Protein AF-A0A6L5FQ54-F1 (afdb_monomer)

pLDDT: mean 92.72, std 6.1, range [57.09, 97.88]

Sequence (88 aa):
MPLPRYHTQAEAHALIAQAGGLTELVTKGLAGMLSETESPQLGDIGVIRLSANDVGAIFCDGGIAALRTEPHGTIYLKPATILKAWVV

Nearest PDB structures (foldseek):
  7v6s-assembly2_B  TM=7.383E-01  e=4.377E-02  Escherichia coli K-12
  8xup-assembly1_G  TM=5.251E-01  e=1.852E-02  Escherichia coli K-12
  8xud-assembly1_I  TM=5.494E-01  e=3.424E-02  Escherichia coli K-12
  4jxb-assembly2_B  TM=5.867E-01  e=1.745E+00  Mycobacterium tuberculosis H37Rv
  7egt-assembly2_B  TM=5.091E-01  e=7.853E-01  Thermus thermophilus

Mean predicted aligned error: 3.41 Å

Radius of gyration: 12.9 Å; Cα contacts (8 Å, |Δi|>4): 148; chains: 1; bounding box: 34×19×34 Å

Solvent-accessible surface area (backbone atoms only — not comparable to full-atom values): 5195 Å² total; per-residue (Å²): 110,83,72,90,83,68,92,47,71,68,52,46,52,50,53,24,57,74,47,74,29,61,66,46,38,50,50,57,54,39,60,92,78,48,49,78,44,96,75,77,45,68,69,14,38,32,33,29,48,56,93,94,42,79,42,68,31,36,32,36,70,93,65,27,32,38,32,79,46,86,93,77,40,75,47,77,46,69,68,89,37,78,77,47,31,31,49,116

Secondary structure (DSSP, 8-state):
-PPP--SSHHHHHHHHHHHTSHHHHHHHHHTTTSEE-SS--TT-EEEEEETTEEEEEEEEGGGEEEEEETTTEEEEE--SEEEEEEE-

Foldseek 3Di:
DAQDDDDDPVSVVVLQVVLVHDQSSVCVNCPPPWDWDPDDEQQKKFWADDPPHIFIWGAHPPQKTWGQDPPPGIDIDRGPGTPIITDD

Structure (mmCIF, N/CA/C/O backbone):
data_AF-A0A6L5FQ54-F1
#
_entry.id   AF-A0A6L5FQ54-F1
#
loop_
_atom_site.group_PDB
_atom_site.id
_atom_site.type_symbol
_atom_site.label_atom_id
_atom_site.label_alt_id
_atom_site.label_comp_id
_atom_site.label_asym_id
_atom_site.label_entity_id
_atom_site.label_seq_id
_atom_site.pdbx_PDB_ins_code
_atom_site.Cartn_x
_atom_site.Cartn_y
_atom_site.Cartn_z
_atom_site.occupancy
_atom_site.B_iso_or_equiv
_atom_site.auth_seq_id
_atom_site.auth_comp_id
_atom_site.auth_asym_id
_atom_site.auth_atom_id
_atom_site.pdbx_PDB_model_num
ATOM 1 N N . MET A 1 1 ? -12.875 -4.053 -13.041 1.00 57.09 1 MET A N 1
ATOM 2 C CA . MET A 1 1 ? -11.743 -3.935 -13.993 1.00 57.09 1 MET A CA 1
ATOM 3 C C . MET A 1 1 ? -10.822 -5.128 -13.763 1.00 57.09 1 MET A C 1
ATOM 5 O O . MET A 1 1 ? -10.684 -5.494 -12.602 1.00 57.09 1 MET A O 1
ATOM 9 N N . PRO A 1 2 ? -10.241 -5.777 -14.788 1.00 71.50 2 PRO A N 1
ATOM 10 C CA . PRO A 1 2 ? -9.228 -6.806 -14.544 1.00 71.50 2 PRO A CA 1
ATOM 11 C C . PRO A 1 2 ? -8.024 -6.201 -13.803 1.00 71.50 2 PRO A C 1
ATOM 13 O O . PRO A 1 2 ? -7.679 -5.043 -14.042 1.00 71.50 2 PRO A O 1
ATOM 16 N N . LEU A 1 3 ? -7.401 -6.968 -12.900 1.00 74.31 3 LEU A N 1
ATOM 17 C CA . LEU A 1 3 ? -6.219 -6.507 -12.166 1.00 74.31 3 LEU A CA 1
ATOM 18 C C . LEU A 1 3 ? -5.072 -6.177 -13.142 1.00 74.31 3 LEU A C 1
ATOM 20 O O . LEU A 1 3 ? -4.845 -6.947 -14.084 1.00 74.31 3 LEU A O 1
ATOM 24 N N . PRO A 1 4 ? -4.344 -5.064 -12.928 1.00 78.31 4 PRO A N 1
ATOM 25 C CA . PRO A 1 4 ? -3.204 -4.698 -13.759 1.00 78.31 4 PRO A CA 1
ATOM 26 C C . PRO A 1 4 ? -2.133 -5.794 -13.714 1.00 78.31 4 PRO A C 1
ATOM 28 O O . PRO A 1 4 ? -1.815 -6.325 -12.650 1.00 78.31 4 PRO A O 1
ATOM 31 N N . ARG A 1 5 ? -1.570 -6.131 -14.877 1.00 87.62 5 ARG A N 1
ATOM 32 C CA . ARG A 1 5 ? -0.471 -7.095 -15.012 1.00 87.62 5 ARG A CA 1
ATOM 33 C C . ARG A 1 5 ? 0.774 -6.371 -15.497 1.00 87.62 5 ARG A C 1
ATOM 35 O O . ARG A 1 5 ? 0.684 -5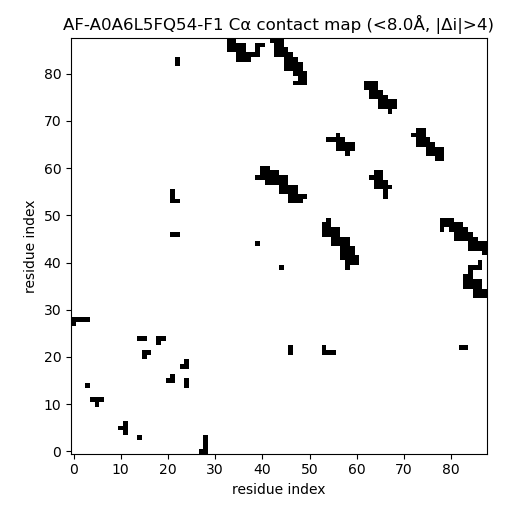.536 -16.391 1.00 87.62 5 ARG A O 1
ATOM 42 N N . TYR A 1 6 ? 1.910 -6.715 -14.913 1.00 92.69 6 TYR A N 1
ATOM 43 C CA . TYR A 1 6 ? 3.217 -6.193 -15.285 1.00 92.69 6 TYR A CA 1
ATOM 44 C C . TYR A 1 6 ? 4.273 -7.281 -15.080 1.00 92.69 6 TYR A C 1
ATOM 46 O O . TYR A 1 6 ? 4.120 -8.160 -14.231 1.00 92.69 6 TYR A O 1
ATOM 54 N N . HIS A 1 7 ? 5.343 -7.210 -15.858 1.00 92.75 7 HIS A N 1
ATOM 55 C CA . HIS A 1 7 ? 6.502 -8.097 -15.809 1.00 92.75 7 HIS A CA 1
ATOM 56 C C . HIS A 1 7 ? 7.774 -7.356 -15.398 1.00 92.75 7 HIS A C 1
ATOM 58 O O . HIS A 1 7 ? 8.728 -7.981 -14.939 1.00 92.75 7 HIS A O 1
ATOM 64 N N . THR A 1 8 ? 7.789 -6.027 -15.525 1.00 93.69 8 THR A N 1
ATOM 65 C CA . THR A 1 8 ? 8.916 -5.184 -15.116 1.00 93.69 8 THR A CA 1
ATOM 66 C C . THR A 1 8 ? 8.485 -4.078 -14.157 1.00 93.69 8 THR A C 1
ATOM 68 O O . THR A 1 8 ? 7.323 -3.668 -14.113 1.00 93.69 8 THR A O 1
ATOM 71 N N . GLN A 1 9 ? 9.444 -3.544 -13.401 1.00 90.00 9 GLN A N 1
ATOM 72 C CA . GLN A 1 9 ? 9.202 -2.390 -12.534 1.00 90.00 9 GLN A CA 1
ATOM 73 C C . GLN A 1 9 ? 8.785 -1.144 -13.333 1.00 90.00 9 GLN A C 1
ATOM 75 O O . GLN A 1 9 ? 7.924 -0.385 -12.894 1.00 90.00 9 GLN A O 1
ATOM 80 N N . ALA A 1 10 ? 9.358 -0.947 -14.524 1.00 93.88 10 ALA A N 1
ATOM 81 C CA . ALA A 1 10 ? 9.013 0.177 -15.391 1.00 93.88 10 ALA A CA 1
ATOM 82 C C . ALA A 1 10 ? 7.544 0.120 -15.843 1.00 93.88 10 ALA A C 1
ATOM 84 O O . ALA A 1 10 ? 6.851 1.136 -15.812 1.00 93.88 10 ALA A O 1
ATOM 85 N N . GLU A 1 11 ? 7.046 -1.070 -16.190 1.00 95.50 11 GLU A N 1
ATOM 86 C CA . GLU A 1 11 ? 5.629 -1.281 -16.509 1.00 95.50 11 GLU A CA 1
ATOM 87 C C . GLU A 1 11 ? 4.726 -0.994 -15.306 1.00 95.50 11 GLU A C 1
ATOM 89 O O . GLU A 1 11 ? 3.713 -0.311 -15.453 1.00 95.50 11 GLU A O 1
ATOM 94 N N . ALA A 1 12 ? 5.108 -1.444 -14.105 1.00 92.12 12 ALA A N 1
ATOM 95 C CA . ALA A 1 12 ? 4.361 -1.146 -12.883 1.00 92.12 12 ALA A CA 1
ATOM 96 C C . ALA A 1 12 ? 4.249 0.368 -12.640 1.00 92.12 12 ALA A C 1
ATOM 98 O O . ALA A 1 12 ? 3.158 0.883 -12.395 1.00 92.12 12 ALA A O 1
ATOM 99 N N . HIS A 1 13 ? 5.360 1.099 -12.762 1.00 92.75 13 HIS A N 1
ATOM 100 C CA . HIS A 1 13 ? 5.370 2.555 -12.605 1.00 92.75 13 HIS A CA 1
ATOM 101 C C . HIS A 1 13 ? 4.534 3.261 -13.680 1.00 92.75 13 HIS A C 1
ATOM 103 O O . HIS A 1 13 ? 3.830 4.223 -13.369 1.00 92.75 13 HIS A O 1
ATOM 109 N N . ALA A 1 14 ? 4.554 2.775 -14.924 1.00 94.94 14 ALA A N 1
ATOM 110 C CA . ALA A 1 14 ? 3.726 3.322 -15.995 1.00 94.94 14 ALA A CA 1
ATOM 111 C C . ALA A 1 14 ? 2.226 3.147 -15.706 1.00 94.94 14 ALA A C 1
ATOM 113 O O . ALA A 1 14 ? 1.457 4.089 -15.884 1.00 94.94 14 ALA A O 1
ATOM 114 N N . LEU A 1 15 ? 1.812 1.980 -15.202 1.00 94.56 15 LEU A N 1
ATOM 115 C CA . LEU A 1 15 ? 0.423 1.713 -14.808 1.00 94.56 15 LEU A CA 1
ATOM 116 C C . LEU A 1 15 ? -0.028 2.615 -13.653 1.00 94.56 15 LEU A C 1
ATOM 118 O O . LEU A 1 15 ? -1.133 3.156 -13.686 1.00 94.56 15 LEU A O 1
ATOM 122 N N . ILE A 1 16 ? 0.840 2.821 -12.658 1.00 94.44 16 ILE A N 1
ATOM 123 C CA . ILE A 1 16 ? 0.595 3.745 -11.543 1.00 94.44 16 ILE A CA 1
ATOM 124 C C . ILE A 1 16 ? 0.395 5.172 -12.064 1.00 94.44 16 ILE A C 1
ATOM 126 O O . ILE A 1 16 ? -0.587 5.825 -11.710 1.00 94.44 16 ILE A O 1
ATOM 130 N N . ALA A 1 17 ? 1.290 5.649 -12.932 1.00 94.56 17 ALA A N 1
ATOM 131 C CA . ALA A 1 17 ? 1.208 6.991 -13.500 1.00 94.56 17 ALA A CA 1
ATOM 132 C C . ALA A 1 17 ? -0.069 7.185 -14.336 1.00 94.56 17 ALA A C 1
ATOM 134 O O . ALA A 1 17 ? -0.775 8.175 -14.156 1.00 94.56 17 ALA A O 1
ATOM 135 N N . GLN A 1 18 ? -0.412 6.218 -15.193 1.00 94.75 18 GLN A N 1
ATOM 136 C CA . GLN A 1 18 ? -1.627 6.252 -16.018 1.00 94.75 18 GLN A CA 1
ATOM 137 C C . GLN A 1 18 ? -2.914 6.290 -15.186 1.00 94.75 18 GLN A C 1
ATOM 139 O O . GLN A 1 18 ? -3.901 6.895 -15.600 1.00 94.75 18 GLN A O 1
ATOM 144 N N . ALA A 1 19 ? -2.921 5.658 -14.011 1.00 94.25 19 ALA A N 1
ATOM 145 C CA . ALA A 1 19 ? -4.086 5.639 -13.136 1.00 94.25 19 ALA A CA 1
ATOM 146 C C . ALA A 1 19 ? -4.309 6.945 -12.358 1.00 94.25 19 ALA A C 1
ATOM 148 O O . ALA A 1 19 ? -5.409 7.118 -11.824 1.00 94.25 19 ALA A O 1
ATOM 149 N N . GLY A 1 20 ? -3.312 7.840 -12.314 1.00 94.94 20 GLY A N 1
ATOM 150 C CA . GLY A 1 20 ? -3.304 9.047 -11.481 1.00 94.94 20 GLY A CA 1
ATOM 151 C C . GLY A 1 20 ? -2.599 8.872 -10.130 1.00 94.94 20 GLY A C 1
ATOM 152 O O . GLY A 1 20 ? -2.755 9.713 -9.251 1.00 94.94 20 GLY A O 1
ATOM 153 N N . GLY A 1 21 ? -1.832 7.792 -9.951 1.00 94.88 21 GLY A N 1
ATOM 154 C CA . GLY A 1 21 ? -1.127 7.463 -8.712 1.00 94.88 21 GLY A CA 1
ATOM 155 C C . GLY A 1 21 ? -1.516 6.099 -8.141 1.00 94.88 21 GLY A C 1
ATOM 156 O O . GLY A 1 21 ? -2.450 5.440 -8.606 1.00 94.88 21 GLY A O 1
ATOM 157 N N . LEU A 1 22 ? -0.777 5.659 -7.117 1.00 95.19 22 LEU A N 1
ATOM 158 C CA . LEU A 1 22 ? -0.931 4.311 -6.563 1.00 95.19 22 LEU A CA 1
ATOM 159 C C . LEU A 1 22 ? -2.289 4.141 -5.874 1.00 95.19 22 LEU A C 1
ATOM 161 O O . LEU A 1 22 ? -2.966 3.140 -6.094 1.00 95.19 22 LEU A O 1
ATOM 165 N N . THR A 1 23 ? -2.724 5.141 -5.106 1.00 95.44 23 THR A N 1
ATOM 166 C CA . THR A 1 23 ? -4.030 5.137 -4.431 1.00 95.44 23 THR A CA 1
ATOM 167 C C . THR A 1 23 ? -5.191 4.985 -5.412 1.00 95.44 23 THR A C 1
ATOM 169 O O . THR A 1 23 ? -6.115 4.211 -5.159 1.00 95.44 23 THR A O 1
ATOM 172 N N . GLU A 1 24 ? -5.134 5.673 -6.554 1.00 95.00 24 GLU A N 1
ATOM 173 C CA . GLU A 1 24 ? -6.153 5.576 -7.604 1.00 95.00 24 GLU A CA 1
ATOM 174 C C . GLU A 1 24 ? -6.140 4.212 -8.291 1.00 95.00 24 GLU A C 1
ATOM 176 O O . GLU A 1 24 ? -7.195 3.604 -8.490 1.00 95.00 24 GLU A O 1
ATOM 181 N N . LEU A 1 25 ? -4.949 3.696 -8.614 1.00 94.19 25 LEU A N 1
ATOM 182 C CA . LEU A 1 25 ? -4.802 2.368 -9.205 1.00 94.19 25 LEU A CA 1
ATOM 183 C C . LEU A 1 25 ? -5.411 1.290 -8.300 1.00 94.19 25 LEU A C 1
ATOM 185 O O . LEU A 1 25 ? -6.193 0.461 -8.766 1.00 94.19 25 LEU A O 1
ATOM 189 N N . VAL A 1 26 ? -5.085 1.328 -7.005 1.00 92.44 26 VAL A N 1
ATOM 190 C CA . VAL A 1 26 ? -5.583 0.368 -6.014 1.00 92.44 26 VAL A CA 1
ATOM 191 C C . VAL A 1 26 ? -7.088 0.536 -5.798 1.00 92.44 26 VAL A C 1
ATOM 193 O O . VAL A 1 26 ? -7.807 -0.457 -5.847 1.00 92.44 26 VAL A O 1
ATOM 196 N N . THR A 1 27 ? -7.594 1.770 -5.671 1.00 93.12 27 THR A N 1
ATOM 197 C CA . THR A 1 27 ? -9.041 2.035 -5.533 1.00 93.12 27 THR A CA 1
ATOM 198 C C . THR A 1 27 ? -9.825 1.426 -6.696 1.00 93.12 27 THR A C 1
ATOM 200 O O . THR A 1 27 ? -10.816 0.735 -6.479 1.00 93.12 27 THR A O 1
ATOM 203 N N . LYS A 1 28 ? -9.368 1.625 -7.939 1.00 91.69 28 LYS A N 1
ATOM 204 C CA . LYS A 1 28 ? -10.020 1.069 -9.138 1.00 91.69 28 LYS A CA 1
ATOM 205 C C . LYS A 1 28 ? -9.901 -0.453 -9.214 1.00 91.69 28 LYS A C 1
ATOM 207 O O . LYS A 1 28 ? -10.822 -1.112 -9.695 1.00 91.69 28 LYS A O 1
ATOM 212 N N . GLY A 1 29 ? -8.771 -1.004 -8.770 1.00 89.44 29 GLY A N 1
ATOM 213 C CA . GLY A 1 29 ? -8.518 -2.444 -8.744 1.00 89.44 29 GLY A CA 1
ATOM 214 C C . GLY A 1 29 ? -9.347 -3.189 -7.699 1.00 89.44 29 GLY A C 1
ATOM 215 O O . GLY A 1 29 ? -9.783 -4.300 -7.976 1.00 89.44 29 GLY A O 1
ATOM 216 N N . LEU A 1 30 ? -9.591 -2.572 -6.539 1.00 87.69 30 LEU A N 1
ATOM 217 C CA . LEU A 1 30 ? -10.347 -3.139 -5.414 1.00 87.69 30 LEU A CA 1
ATOM 218 C C . LEU A 1 30 ? -11.829 -2.747 -5.397 1.00 87.69 30 LEU A C 1
ATOM 220 O O . LEU A 1 30 ? -12.580 -3.241 -4.554 1.00 87.69 30 LEU A O 1
ATOM 224 N N . ALA A 1 31 ? -12.259 -1.871 -6.307 1.00 83.31 31 ALA A N 1
ATOM 225 C CA . ALA A 1 31 ? -13.630 -1.384 -6.377 1.00 83.31 31 ALA A CA 1
ATOM 226 C C . ALA A 1 31 ? -14.643 -2.540 -6.402 1.00 83.31 31 ALA A C 1
ATOM 228 O O . ALA A 1 31 ? -14.616 -3.390 -7.294 1.00 83.31 31 ALA A O 1
ATOM 229 N N . GLY A 1 32 ? -15.549 -2.547 -5.420 1.00 83.38 32 GLY A N 1
ATOM 230 C CA . GLY A 1 32 ? -16.592 -3.564 -5.274 1.00 83.38 32 GLY A CA 1
ATOM 231 C C . GLY A 1 32 ? -16.137 -4.881 -4.636 1.00 83.38 32 GLY A C 1
ATOM 232 O O . GLY A 1 32 ? -16.969 -5.770 -4.490 1.00 83.38 32 GLY A O 1
ATOM 233 N N . MET A 1 33 ? -14.860 -5.016 -4.256 1.00 89.38 33 MET A N 1
ATOM 234 C CA . MET A 1 33 ? -14.353 -6.168 -3.497 1.00 89.38 33 MET A CA 1
ATOM 235 C C . MET A 1 33 ? -14.149 -5.832 -2.023 1.00 89.38 33 MET A C 1
ATOM 237 O O . MET A 1 33 ? -14.608 -6.585 -1.174 1.00 89.38 33 MET A O 1
ATOM 241 N N . LEU A 1 34 ? -13.488 -4.709 -1.732 1.00 92.44 34 LEU A N 1
ATOM 242 C CA . LEU A 1 34 ? -13.154 -4.292 -0.370 1.00 92.44 34 LEU A CA 1
ATOM 243 C C . LEU A 1 34 ? -13.755 -2.918 -0.049 1.00 92.44 34 LEU A C 1
ATOM 245 O O . LEU A 1 34 ? -13.927 -2.080 -0.940 1.00 92.44 34 LEU A O 1
ATOM 249 N N . SER A 1 35 ? -14.033 -2.680 1.233 1.00 94.06 35 SER A N 1
ATOM 250 C CA . SER A 1 35 ? -14.564 -1.406 1.737 1.00 94.06 35 SER A CA 1
ATOM 251 C C . SER A 1 35 ? -13.448 -0.538 2.303 1.00 94.06 35 SER A C 1
ATOM 253 O O . SER A 1 35 ? -12.559 -1.039 2.983 1.00 94.06 35 SER A O 1
ATOM 255 N N . GLU A 1 36 ? -13.496 0.765 2.040 1.00 95.31 36 GLU A N 1
ATOM 256 C CA . GLU A 1 36 ? -12.554 1.727 2.621 1.00 95.31 36 GLU A CA 1
ATOM 257 C C . GLU A 1 36 ? -12.751 1.863 4.141 1.00 95.31 36 GLU A C 1
ATOM 259 O O . GLU A 1 36 ? -13.874 1.767 4.638 1.00 95.31 36 GLU A O 1
ATOM 264 N N . THR A 1 37 ? -11.661 2.096 4.875 1.00 95.06 37 THR A N 1
ATOM 265 C CA . THR A 1 37 ? -11.673 2.333 6.324 1.00 95.06 37 THR A CA 1
ATOM 266 C C . THR A 1 37 ? -10.670 3.411 6.723 1.00 95.06 37 THR A C 1
ATOM 268 O O . THR A 1 37 ? -9.599 3.537 6.133 1.00 95.06 37 THR A O 1
ATOM 271 N N . GLU A 1 38 ? -11.000 4.162 7.772 1.00 94.25 38 GLU A N 1
ATOM 272 C CA . GLU A 1 38 ? -10.081 5.094 8.439 1.00 94.25 38 GLU A CA 1
ATOM 273 C C . GLU A 1 38 ? -9.392 4.463 9.663 1.00 94.25 38 GLU A C 1
ATOM 275 O O . GLU A 1 38 ? -8.490 5.057 10.252 1.00 94.25 38 GLU A O 1
ATOM 280 N N . SER A 1 39 ? -9.800 3.250 10.054 1.00 94.06 39 SER A N 1
ATOM 281 C CA . SER A 1 39 ? -9.283 2.533 11.224 1.00 94.06 39 SER A CA 1
ATOM 282 C C . SER A 1 39 ? -8.817 1.125 10.836 1.00 94.06 39 SER A C 1
ATOM 284 O O . SER A 1 39 ? -9.480 0.141 11.180 1.00 94.06 39 SER A O 1
ATOM 286 N N . PRO A 1 40 ? -7.707 1.015 10.081 1.00 95.50 40 PRO A N 1
ATOM 287 C CA . PRO A 1 40 ? -7.208 -0.274 9.625 1.00 95.50 40 PRO A CA 1
ATOM 288 C C . PRO A 1 40 ? -6.844 -1.195 10.793 1.00 95.50 40 PRO A C 1
ATOM 290 O O . PRO A 1 40 ? -6.243 -0.763 11.780 1.00 95.50 40 PRO A O 1
ATOM 293 N N . GLN A 1 41 ? -7.192 -2.468 10.648 1.00 95.44 41 GLN A N 1
ATOM 294 C CA . GLN A 1 41 ? -6.921 -3.551 11.587 1.00 95.44 41 GLN A CA 1
ATOM 295 C C . GLN A 1 41 ? -5.837 -4.496 11.054 1.00 95.44 41 GLN A C 1
ATOM 297 O O . GLN A 1 41 ? -5.360 -4.374 9.925 1.00 95.44 41 GLN A O 1
ATOM 302 N N . LEU A 1 42 ? -5.432 -5.461 11.882 1.00 96.50 42 LEU A N 1
ATOM 303 C CA . LEU A 1 42 ? -4.523 -6.530 11.473 1.00 96.50 42 LEU A CA 1
ATOM 304 C C . LEU A 1 42 ? -5.069 -7.263 10.235 1.00 96.50 42 LEU A C 1
ATOM 306 O O . LEU A 1 42 ? -6.131 -7.875 10.299 1.00 96.50 42 LEU A O 1
ATOM 310 N N . GLY A 1 43 ? -4.297 -7.258 9.147 1.00 95.62 43 GLY A N 1
ATOM 311 C CA . GLY A 1 43 ? -4.632 -7.930 7.888 1.00 95.62 43 GLY A CA 1
ATOM 312 C C . GLY A 1 43 ? -5.216 -7.012 6.815 1.00 95.62 43 GLY A C 1
ATOM 313 O O . GLY A 1 43 ? -5.145 -7.366 5.637 1.00 95.62 43 GLY A O 1
ATOM 314 N N . ASP A 1 44 ? -5.701 -5.826 7.189 1.00 96.81 44 ASP A N 1
ATOM 315 C CA . ASP A 1 44 ? -6.165 -4.825 6.230 1.00 96.81 44 ASP A CA 1
ATOM 316 C C . ASP A 1 44 ? -5.017 -4.371 5.328 1.00 96.81 44 ASP A C 1
ATOM 318 O O . ASP A 1 44 ? -3.837 -4.441 5.685 1.00 96.81 44 ASP A O 1
ATOM 322 N N . ILE A 1 45 ? -5.351 -3.858 4.149 1.00 96.44 45 ILE A N 1
ATOM 323 C CA . ILE A 1 45 ? -4.358 -3.369 3.189 1.00 96.44 45 ILE A CA 1
ATOM 324 C C . ILE A 1 45 ? -4.512 -1.875 2.968 1.00 96.44 45 ILE A C 1
ATOM 326 O O . ILE A 1 45 ? -5.593 -1.312 3.113 1.00 96.44 45 ILE A O 1
ATOM 330 N N . GLY A 1 46 ? -3.431 -1.205 2.593 1.00 96.62 46 GLY A N 1
ATOM 331 C CA . GLY A 1 46 ? -3.474 0.229 2.365 1.00 96.62 46 GLY A CA 1
ATOM 332 C C . GLY A 1 46 ? -2.341 0.760 1.517 1.00 96.62 46 GLY A C 1
ATOM 333 O O . GLY A 1 46 ? -1.405 0.049 1.152 1.00 96.62 46 GLY A O 1
ATOM 334 N N . VAL A 1 47 ? -2.442 2.051 1.227 1.00 97.50 47 VAL A N 1
ATOM 335 C CA . VAL A 1 47 ? -1.355 2.853 0.680 1.00 97.50 47 VAL A CA 1
ATOM 336 C C . VAL A 1 47 ? -0.893 3.819 1.764 1.00 97.50 47 VAL A C 1
ATOM 338 O O . VAL A 1 47 ? -1.692 4.563 2.338 1.00 97.50 47 VAL A O 1
ATOM 341 N N . ILE A 1 48 ? 0.407 3.819 2.036 1.00 97.12 48 ILE A N 1
ATOM 342 C CA . ILE A 1 48 ? 1.061 4.736 2.974 1.00 97.12 48 ILE A CA 1
ATOM 343 C C . ILE A 1 48 ? 2.069 5.606 2.223 1.00 97.12 48 ILE A C 1
ATOM 345 O O . ILE A 1 48 ? 2.546 5.227 1.149 1.00 97.12 48 ILE A O 1
ATOM 349 N N . ARG A 1 49 ? 2.430 6.755 2.803 1.00 95.75 49 ARG A N 1
AT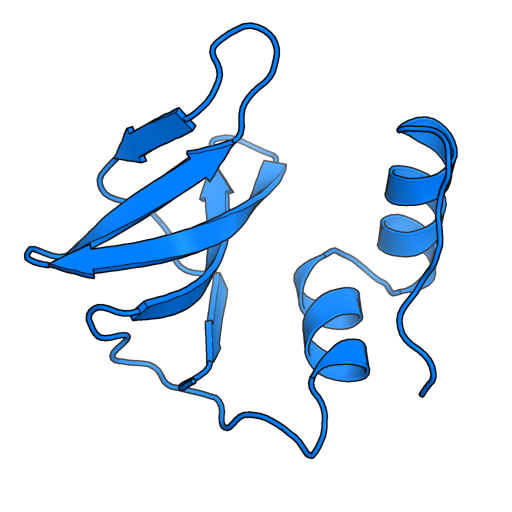OM 350 C CA . ARG A 1 49 ? 3.544 7.563 2.295 1.00 95.75 49 ARG A CA 1
ATOM 351 C C . ARG A 1 49 ? 4.828 7.242 3.045 1.00 95.75 49 ARG A C 1
ATOM 353 O O . ARG A 1 49 ? 4.896 7.401 4.264 1.00 95.75 49 ARG A O 1
ATOM 360 N N . LEU A 1 50 ? 5.856 6.849 2.298 1.00 92.06 50 LEU A N 1
ATOM 361 C CA . LEU A 1 50 ? 7.211 6.656 2.796 1.00 92.06 50 LEU A CA 1
ATOM 362 C C . LEU A 1 50 ? 8.151 7.647 2.104 1.00 92.06 50 LEU A C 1
ATOM 364 O O . LEU A 1 50 ? 8.418 7.550 0.904 1.00 92.06 50 LEU A O 1
ATOM 368 N N . SER A 1 51 ? 8.643 8.624 2.867 1.00 87.88 51 SER A N 1
ATOM 369 C CA . SER A 1 51 ? 9.386 9.772 2.334 1.00 87.88 51 SER A CA 1
ATOM 370 C C . SER A 1 51 ? 8.583 10.488 1.234 1.00 87.88 51 SER A C 1
ATOM 372 O O . SER A 1 51 ? 7.574 11.117 1.539 1.00 87.88 51 SER A O 1
ATOM 374 N N . ALA A 1 52 ? 8.999 10.386 -0.031 1.00 87.56 52 ALA A N 1
ATOM 375 C CA . ALA A 1 52 ? 8.330 11.008 -1.174 1.00 87.56 52 ALA A CA 1
ATOM 376 C C . ALA A 1 52 ? 7.541 10.011 -2.046 1.00 87.56 52 ALA A C 1
ATOM 378 O O . ALA A 1 52 ? 7.008 10.408 -3.078 1.00 87.56 52 ALA A O 1
ATOM 379 N N . ASN A 1 53 ? 7.482 8.732 -1.660 1.00 90.19 53 ASN A N 1
ATOM 380 C CA . ASN A 1 53 ? 6.885 7.675 -2.470 1.00 90.19 53 ASN A CA 1
ATOM 381 C C . ASN A 1 53 ? 5.662 7.058 -1.796 1.00 90.19 53 ASN A C 1
ATOM 383 O O . ASN A 1 53 ? 5.604 6.923 -0.571 1.00 90.19 53 ASN A O 1
ATOM 387 N N . ASP A 1 54 ? 4.726 6.622 -2.631 1.00 95.25 54 ASP A N 1
ATOM 388 C CA . ASP A 1 54 ? 3.555 5.862 -2.209 1.00 95.25 54 ASP A CA 1
ATOM 389 C C . ASP A 1 54 ? 3.849 4.385 -2.330 1.00 95.25 54 ASP A C 1
ATOM 391 O O . ASP A 1 54 ? 4.351 3.920 -3.355 1.00 95.25 54 ASP A O 1
ATOM 395 N N . VAL A 1 55 ? 3.528 3.646 -1.277 1.00 95.19 55 VAL A N 1
ATOM 396 C CA . VAL A 1 55 ? 3.806 2.217 -1.199 1.00 95.19 55 VAL A CA 1
ATOM 397 C C . VAL A 1 55 ? 2.590 1.482 -0.664 1.00 95.19 55 VAL A C 1
ATOM 399 O O . VAL A 1 55 ? 1.891 1.969 0.226 1.00 95.19 55 VAL A O 1
ATOM 402 N N . GLY A 1 56 ? 2.336 0.304 -1.230 1.00 95.62 56 GLY A N 1
ATOM 403 C CA . GLY A 1 56 ? 1.346 -0.623 -0.699 1.00 95.62 56 GLY A CA 1
ATOM 404 C C . GLY A 1 56 ? 1.869 -1.280 0.575 1.00 95.62 56 GLY A C 1
ATOM 405 O O . GLY A 1 56 ? 3.053 -1.617 0.658 1.00 95.62 56 GLY A O 1
ATOM 406 N N . ALA A 1 57 ? 0.992 -1.469 1.552 1.00 97.00 57 ALA A N 1
ATOM 407 C CA . ALA A 1 57 ? 1.322 -2.114 2.810 1.00 97.00 57 ALA A CA 1
ATOM 408 C C . ALA A 1 57 ? 0.162 -2.970 3.331 1.00 97.00 57 ALA A C 1
ATOM 410 O O . ALA A 1 57 ? -0.998 -2.741 2.986 1.00 97.00 57 ALA A O 1
ATOM 411 N N . ILE A 1 58 ? 0.502 -3.938 4.178 1.00 97.62 58 ILE A N 1
ATOM 412 C CA . ILE A 1 58 ? -0.442 -4.718 4.982 1.00 97.62 58 ILE A CA 1
ATOM 413 C C . ILE A 1 58 ? -0.354 -4.192 6.412 1.00 97.62 58 ILE A C 1
ATOM 415 O O . ILE A 1 58 ? 0.744 -4.095 6.964 1.00 97.62 58 ILE A O 1
ATOM 419 N N . PHE A 1 59 ? -1.483 -3.837 7.013 1.00 97.88 59 PHE A N 1
ATOM 420 C CA . PHE A 1 59 ? -1.538 -3.372 8.390 1.00 97.88 59 PHE A CA 1
ATOM 421 C C . PHE A 1 59 ? -1.382 -4.538 9.368 1.00 97.88 59 PHE A C 1
ATOM 423 O O . PHE A 1 59 ? -1.909 -5.638 9.192 1.00 97.88 59 PHE A O 1
ATOM 430 N N . CYS A 1 60 ? -0.602 -4.288 10.407 1.00 96.94 60 CYS A N 1
ATOM 431 C CA . CYS A 1 60 ? -0.306 -5.190 11.504 1.00 96.94 60 CYS A CA 1
ATOM 432 C C . CYS A 1 60 ? -0.791 -4.577 12.822 1.00 96.94 60 CYS A C 1
ATOM 434 O O . CYS A 1 60 ? -1.118 -3.390 12.900 1.00 96.94 60 CYS A O 1
ATOM 436 N N . ASP A 1 61 ? -0.797 -5.388 13.877 1.00 93.56 61 ASP A N 1
ATOM 437 C CA . ASP A 1 61 ? -1.167 -4.917 15.208 1.00 93.56 61 ASP A CA 1
ATOM 438 C C . ASP A 1 61 ? -0.215 -3.811 15.716 1.00 93.56 61 ASP A C 1
ATOM 440 O O . ASP A 1 61 ? 0.935 -3.688 15.281 1.00 93.56 61 ASP A O 1
ATOM 444 N N . GLY A 1 62 ? -0.708 -2.965 16.621 1.00 91.44 62 GLY A N 1
ATOM 445 C CA . GLY A 1 62 ? 0.057 -1.856 17.200 1.00 91.44 62 GLY A CA 1
ATOM 446 C C . GLY A 1 62 ? 0.294 -0.671 16.253 1.00 91.44 62 GLY A C 1
ATOM 447 O O . GLY A 1 62 ? 1.179 0.152 16.505 1.00 91.44 62 GLY A O 1
ATOM 448 N N . GLY A 1 63 ? -0.478 -0.566 15.165 1.00 91.38 63 GLY A N 1
ATOM 449 C CA . GLY A 1 63 ? -0.331 0.494 14.161 1.00 91.38 63 GLY A CA 1
ATOM 450 C C . GLY A 1 63 ? 0.917 0.331 13.292 1.00 91.38 63 GLY A C 1
ATOM 451 O O . GLY A 1 63 ? 1.458 1.317 12.793 1.00 91.38 63 GLY A O 1
ATOM 452 N N . ILE A 1 64 ? 1.406 -0.901 13.158 1.00 96.94 64 ILE A N 1
ATOM 453 C CA . ILE A 1 64 ? 2.528 -1.257 12.293 1.00 96.94 64 ILE A CA 1
ATOM 454 C C . ILE A 1 64 ? 2.009 -1.561 10.888 1.00 96.94 64 ILE A C 1
ATOM 456 O O . ILE A 1 64 ? 0.878 -1.993 10.704 1.00 96.94 64 ILE A O 1
ATOM 460 N N . ALA A 1 65 ? 2.844 -1.339 9.884 1.00 97.50 65 ALA A N 1
ATOM 461 C CA . ALA A 1 65 ? 2.600 -1.718 8.505 1.00 97.50 65 ALA A CA 1
ATOM 462 C C . ALA A 1 65 ? 3.788 -2.537 7.984 1.00 97.50 65 ALA A C 1
ATOM 464 O O . ALA A 1 65 ? 4.948 -2.185 8.224 1.00 97.50 65 ALA A O 1
ATOM 465 N N . ALA A 1 66 ? 3.492 -3.620 7.270 1.00 97.69 66 ALA A N 1
ATOM 466 C CA . ALA A 1 66 ? 4.459 -4.457 6.580 1.00 97.69 66 ALA A CA 1
ATOM 467 C C . ALA A 1 66 ? 4.470 -4.123 5.084 1.00 97.69 66 ALA A C 1
ATOM 469 O O . ALA A 1 66 ? 3.421 -4.081 4.438 1.00 97.69 66 ALA A O 1
ATOM 470 N N . LEU A 1 67 ? 5.660 -3.916 4.522 1.00 95.62 67 LEU A N 1
ATOM 471 C CA . LEU A 1 67 ? 5.848 -3.676 3.092 1.00 95.62 67 LEU A CA 1
ATOM 472 C C . LEU A 1 67 ? 7.106 -4.367 2.577 1.00 95.62 67 LEU A C 1
ATOM 474 O O . LEU A 1 67 ? 8.057 -4.607 3.323 1.00 95.62 67 LEU A O 1
ATOM 478 N N . ARG A 1 68 ? 7.127 -4.652 1.275 1.00 93.56 68 ARG A N 1
ATOM 479 C CA . ARG A 1 68 ? 8.326 -5.146 0.598 1.00 93.56 68 ARG A CA 1
ATOM 480 C C . ARG A 1 68 ? 9.142 -3.975 0.071 1.00 93.56 68 ARG A C 1
ATOM 482 O O . ARG A 1 68 ? 8.619 -3.100 -0.612 1.00 93.56 68 ARG A O 1
ATOM 489 N N . THR A 1 69 ? 10.438 -4.021 0.322 1.00 89.94 69 THR A N 1
ATOM 490 C CA . THR A 1 69 ? 11.438 -3.139 -0.274 1.00 89.94 69 THR A CA 1
ATOM 491 C C . THR A 1 69 ? 12.494 -3.974 -0.979 1.00 89.94 69 THR A C 1
ATOM 493 O O . THR A 1 69 ? 12.749 -5.120 -0.614 1.00 89.94 69 THR A O 1
ATOM 496 N N . GLU A 1 70 ? 13.115 -3.412 -2.006 1.00 85.56 70 GLU A N 1
ATOM 497 C CA . GLU A 1 70 ? 14.254 -4.035 -2.674 1.00 85.56 70 GLU A CA 1
ATOM 498 C C . GLU A 1 70 ? 15.511 -3.209 -2.373 1.00 85.56 70 GLU A C 1
ATOM 500 O O . GLU A 1 70 ? 15.434 -1.979 -2.393 1.00 85.56 70 GLU A O 1
ATOM 505 N N . PRO A 1 71 ? 16.653 -3.845 -2.046 1.00 89.75 71 PRO A N 1
ATOM 506 C CA . PRO A 1 71 ? 16.891 -5.294 -1.958 1.00 89.75 71 PRO A CA 1
ATOM 507 C C . PRO A 1 71 ? 16.533 -5.926 -0.593 1.00 89.75 71 PRO A C 1
ATOM 509 O O . PRO A 1 71 ? 16.779 -7.110 -0.386 1.00 89.75 71 PRO A O 1
ATOM 512 N N . HIS A 1 72 ? 15.994 -5.158 0.358 1.00 89.69 72 HIS A N 1
ATOM 513 C CA . HIS A 1 72 ? 15.942 -5.548 1.777 1.00 89.69 72 HIS A CA 1
ATOM 514 C C . HIS A 1 72 ? 14.812 -6.516 2.174 1.00 89.69 72 HIS A C 1
ATOM 516 O O . HIS A 1 72 ? 14.763 -6.954 3.321 1.00 89.69 72 HIS A O 1
ATOM 522 N N . GLY A 1 73 ? 13.915 -6.878 1.257 1.00 93.44 73 GLY A N 1
ATOM 523 C CA . GLY A 1 73 ? 12.788 -7.760 1.549 1.00 93.44 73 GLY A CA 1
ATOM 524 C C . GLY A 1 73 ? 11.706 -7.062 2.375 1.00 93.44 73 GLY A C 1
ATOM 525 O O . GLY A 1 73 ? 11.406 -5.886 2.159 1.00 93.44 73 GLY A O 1
ATOM 526 N N . THR A 1 74 ? 11.070 -7.797 3.286 1.00 96.00 74 THR A N 1
ATOM 527 C CA . THR A 1 74 ? 9.977 -7.270 4.115 1.00 96.00 74 THR A CA 1
ATOM 528 C C . THR A 1 74 ? 10.513 -6.410 5.252 1.00 96.00 74 THR A C 1
ATOM 530 O O . THR A 1 74 ? 11.342 -6.864 6.039 1.00 96.00 74 THR A O 1
ATOM 533 N N . ILE A 1 75 ? 9.980 -5.198 5.383 1.00 95.62 75 ILE A N 1
ATOM 534 C CA . ILE A 1 75 ? 10.224 -4.312 6.520 1.00 95.62 75 ILE A CA 1
ATOM 535 C C . ILE A 1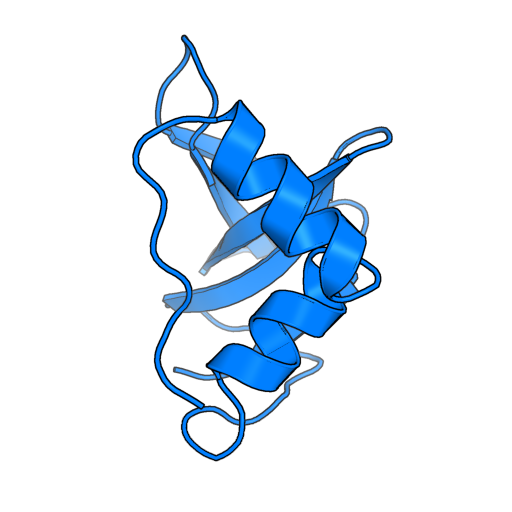 75 ? 8.917 -4.019 7.256 1.00 95.62 75 ILE A C 1
ATOM 537 O O . ILE A 1 75 ? 7.842 -4.007 6.655 1.00 95.62 75 ILE A O 1
ATOM 541 N N . TYR A 1 76 ? 9.039 -3.752 8.555 1.00 96.62 76 TYR A N 1
ATOM 542 C CA . TYR A 1 76 ? 7.943 -3.358 9.435 1.00 96.62 76 TYR A CA 1
ATOM 543 C C . TYR A 1 76 ? 8.227 -1.965 9.978 1.00 96.62 76 TYR A C 1
ATOM 545 O O . TYR A 1 76 ? 9.319 -1.705 10.485 1.00 96.62 76 TYR A O 1
ATOM 553 N N . LEU A 1 77 ? 7.256 -1.066 9.874 1.00 96.00 77 LEU A N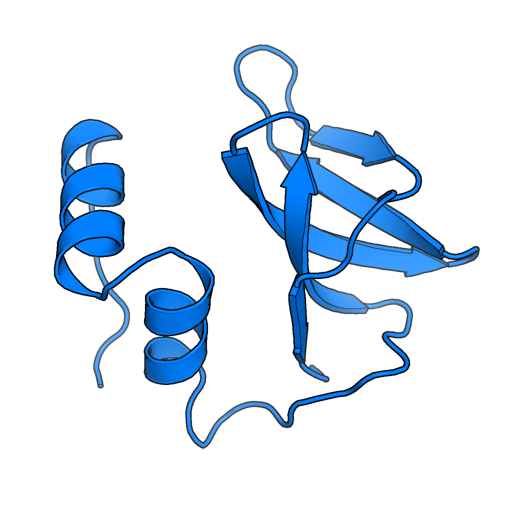 1
ATOM 554 C CA . LEU A 1 77 ? 7.387 0.294 10.385 1.00 96.00 77 LEU A CA 1
ATOM 555 C C . LEU A 1 77 ? 6.045 0.842 10.851 1.00 96.00 77 LEU A C 1
ATOM 557 O O . LEU A 1 77 ? 4.993 0.349 10.458 1.00 96.00 77 LEU A O 1
ATOM 561 N N . LYS A 1 78 ? 6.084 1.900 11.660 1.00 96.44 78 LYS A N 1
ATOM 562 C CA . LYS A 1 78 ? 4.901 2.705 11.957 1.00 96.44 78 LYS A CA 1
ATOM 563 C C . LYS A 1 78 ? 4.767 3.792 10.882 1.00 96.44 78 LYS A C 1
ATOM 565 O O . LYS A 1 78 ? 5.652 4.649 10.810 1.00 96.44 78 LYS A O 1
ATOM 570 N N . PRO A 1 79 ? 3.728 3.774 10.028 1.00 94.81 79 PRO A N 1
ATOM 571 C CA . PRO A 1 79 ? 3.580 4.775 8.982 1.00 94.81 79 PRO A CA 1
ATOM 572 C C . PRO A 1 79 ? 3.279 6.144 9.598 1.00 94.81 79 PRO A C 1
ATOM 574 O O . PRO A 1 79 ? 2.416 6.270 10.464 1.00 94.81 79 PRO A O 1
ATOM 577 N N . ALA A 1 80 ? 3.975 7.182 9.132 1.00 93.75 80 ALA A N 1
ATOM 578 C CA . ALA A 1 80 ? 3.678 8.560 9.527 1.00 93.75 80 ALA A CA 1
ATOM 579 C C . ALA A 1 80 ? 2.405 9.088 8.846 1.00 93.75 80 ALA A C 1
ATOM 581 O O . ALA A 1 80 ? 1.707 9.940 9.389 1.00 93.75 80 ALA A O 1
ATOM 582 N N . THR A 1 81 ? 2.102 8.585 7.646 1.00 96.25 81 THR A N 1
ATOM 583 C CA . THR A 1 81 ? 0.936 8.993 6.862 1.00 96.25 81 THR A CA 1
ATOM 584 C C . THR A 1 81 ? 0.319 7.781 6.182 1.00 96.25 81 THR A C 1
ATOM 586 O O . THR A 1 81 ? 0.971 7.103 5.385 1.00 96.25 81 THR A O 1
ATOM 589 N N . ILE A 1 82 ? -0.955 7.547 6.479 1.00 96.81 82 ILE A N 1
ATOM 590 C CA . ILE A 1 82 ? -1.814 6.606 5.766 1.00 96.81 82 ILE A CA 1
ATOM 591 C C . ILE A 1 82 ? -2.591 7.423 4.737 1.00 96.81 82 ILE A C 1
ATOM 593 O O . ILE A 1 82 ? -3.235 8.404 5.094 1.00 96.81 82 ILE A O 1
ATOM 597 N N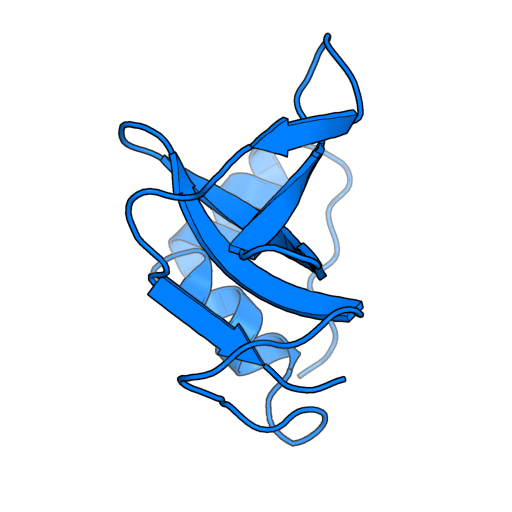 . LEU A 1 83 ? -2.482 7.058 3.461 1.00 96.94 83 LEU A N 1
ATOM 598 C CA . LEU A 1 83 ? -3.194 7.741 2.380 1.00 96.94 83 LEU A CA 1
ATOM 599 C C . LEU A 1 83 ? -4.576 7.135 2.167 1.00 96.94 83 LEU A C 1
ATOM 601 O O . LEU A 1 83 ? -5.517 7.864 1.874 1.00 96.94 83 LEU A O 1
ATOM 605 N N . LYS A 1 84 ? -4.679 5.805 2.275 1.00 97.25 84 LYS A N 1
ATOM 606 C CA . LYS A 1 84 ? -5.934 5.065 2.131 1.00 97.25 84 LYS A CA 1
ATOM 607 C C . LYS A 1 84 ? -5.802 3.651 2.688 1.00 97.25 84 LYS A C 1
ATOM 609 O O . LYS A 1 84 ? -4.718 3.071 2.595 1.00 97.25 84 LYS A O 1
ATOM 614 N N . ALA A 1 85 ? -6.882 3.093 3.224 1.00 97.19 85 ALA A N 1
ATOM 615 C CA . ALA A 1 85 ? -6.926 1.721 3.718 1.00 97.19 85 ALA A CA 1
ATOM 616 C C . ALA A 1 85 ? -8.240 1.033 3.334 1.00 97.19 85 ALA A C 1
ATOM 618 O O . ALA A 1 85 ? -9.266 1.689 3.159 1.00 97.19 85 ALA A O 1
ATOM 619 N N . TRP A 1 86 ? -8.195 -0.290 3.209 1.00 97.06 86 TRP A N 1
ATOM 620 C CA . TRP A 1 86 ? -9.331 -1.135 2.869 1.00 97.06 86 TRP A CA 1
ATOM 621 C C . TRP A 1 86 ? -9.387 -2.358 3.776 1.00 97.06 86 TRP A C 1
ATOM 623 O O . TRP A 1 86 ? -8.359 -2.987 4.035 1.00 97.06 86 TRP A O 1
ATOM 633 N N . VAL A 1 87 ? -10.605 -2.690 4.198 1.00 94.69 87 VAL A N 1
ATOM 634 C CA . VAL A 1 87 ? -10.915 -3.873 5.002 1.00 94.69 87 VAL A CA 1
ATOM 635 C C . VAL A 1 87 ? -10.937 -5.097 4.104 1.00 94.69 87 VAL A C 1
ATOM 637 O O . VAL A 1 87 ? -11.639 -5.078 3.088 1.00 94.69 87 VAL A O 1
ATOM 640 N N . VAL A 1 88 ? -10.173 -6.124 4.479 1.00 86.31 88 VAL A N 1
ATOM 641 C CA . VAL A 1 88 ? -10.120 -7.425 3.787 1.00 86.31 88 VAL A CA 1
ATOM 642 C C . VAL A 1 88 ? -11.203 -8.368 4.298 1.00 86.31 88 VAL A C 1
ATOM 644 O O . VAL A 1 88 ? -11.406 -8.440 5.529 1.00 86.31 88 VAL A O 1
#

=== Feature glossary ===
Key to the feature types in this record:

pLDDT. pLDDT is the predicted lDDT-Cα score: AlphaFold's confidence that the local environment of each residue (all inter-atomic distances within 15 Å) is correctly placed. It is a per-residue number between 0 and 100, with higher meaning more reliable.

Radius of gyration, Cα contacts, bounding box. The geometric summary reports three shape descriptors. Rg (radius of gyration) measures how spread out the Cα atoms are about their centre of mass; compact globular proteins have small Rg, elongated or unfolded ones large. Cα contacts (<8 Å, |i−j|>4) count long-range residue pairs in spatial proximity — high for tightly packed folds, near zero for rods or random coil. The bounding-box extents give the protein's footprint along x, y, z in Å.

Backbone torsions (φ/ψ). Backbone dihedral angles. Every residue except chain termini has a φ (preceding-C → N → Cα → C) and a ψ (N → Cα → C → next-N). They are reported in degrees following the IUPAC sign convention. Secondary structure is essentially a statement about which (φ, ψ) basin each residue occupies.

Contact-map, Ramachandran, and PAE plots. Plot images: a contact map (which residues are close in 3D, as an N×N binary image), a Ramachandran scatter (backbone torsion ang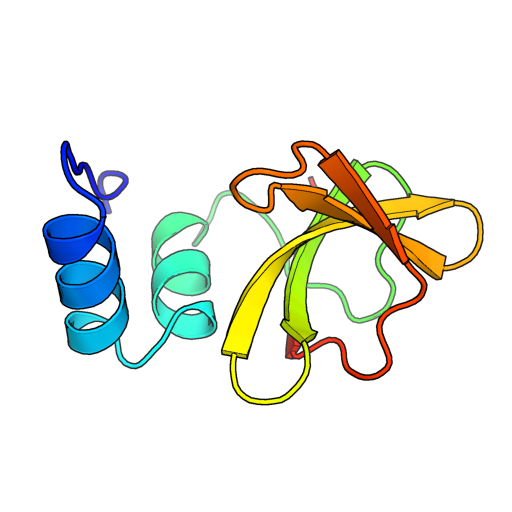les, revealing secondary-structure composition at a glance), and — for AlphaFold structures — a PAE heatmap (pairwise prediction confidence).

Predicted aligned error. Predicted Aligned Error (PAE) is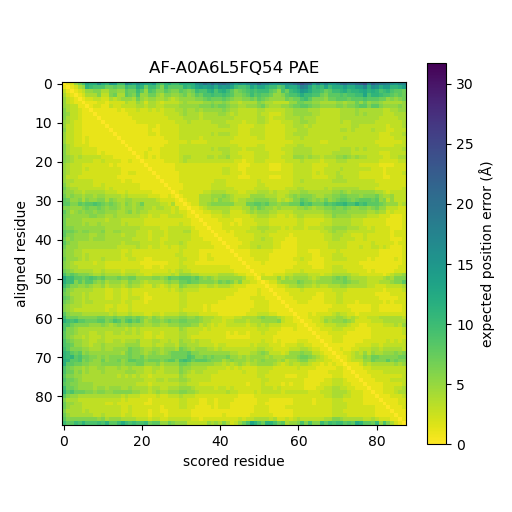 an AlphaFold confidence matrix: entry (i, j) is the expected error in the position of residue j, in ångströms, when the prediction is superimposed on the true structure at residue i. Low PAE within a block of residues means that block is internally rigid and well-predicted; high PAE between two blocks means their relative placement is uncertain even if each block individually is confident.

Secondary structure (3-state, P-SEA). Three-state secondary structure (P-SEA) collapses the eight DSSP classes into helix (a), strand (b), and coil (c). P-SEA assigns these from Cα geometry alone — distances and angles — without requiring backbone oxygens, so it works on any Cα trace.

Solvent-accessible surface area. Solvent-accessible surface area (SASA) is the area in Å² traced out by the centre of a 1.4 Å probe sphere (a water molecule) rolled over the protein's van der Waals surface (Shrake–Rupley / Lee–Richards construction). Buried residues have near-zero SASA; fully exposed residues can exceed 200 Å². The total SASA scales roughly with the number of surface residues.

Foldseek 3Di. The Foldseek 3Di string encodes local tertiary geometry as a 20-letter alphabet — one character per residue — derived from the relative positions of nearby Cα atoms. Unlike the amino-acid sequence, 3Di is a direct function of the 3D structure, so two proteins with the same fold have similar 3Di strings even at low sequence identity.

B-factor. For experimental (PDB) structures, the B-factor (temperature factor) quantifies the positional spread of each atom in the crystal — a combination of thermal vibration and static disorder — in units of Å². High B-factors mark flexible loops or poorly resolved regions; low B-factors mark the rigid, well-ordered core.

mmCIF coordinates. The mmCIF block holds the 3D Cartesian coordinates of each backbone atom (N, Cα, C, O) in ångströms. mmCIF is the PDB's canonical archive format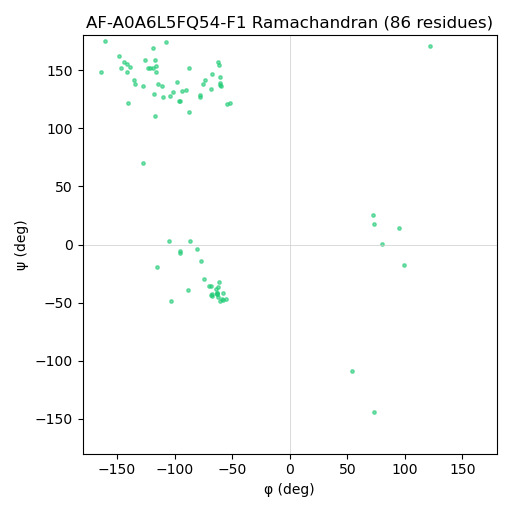 — a tagged-loop text representation of the atomic model.

InterPro / GO / CATH / organism. Functional annotations link the protein to curated databases. InterPro entries identify conserved domains and families by matching the sequence against member-database signatures (Pfam, PROSITE, CDD, …). Gene Ontology (GO) terms describe molecular function, biological process, and cellular component in a controlled vocabulary. CATH places the structure in a hierarchical fold classification (Class/Architecture/Topology/Homologous-superfamily). The organism is the source species.

Rendered structure images. Structure images are PyMOL renders from six orthogonal camera directions. Cartoon representation draws helices as coils and strands as arrows; sticks shows the backbone as bonds; surface shows the solvent-excluded envelope. Rainbow coloring maps sequence position to hue (blue→red, N→C); chain coloring assigns a distinct color per polypeptide.

Sequence. This is the polypeptide sequence — one letter per residue, N-terminus first. Length ranges from a few dozen residues for small domains to over a thousand for large multi-domain proteins.

Secondary structure (8-state, DSSP). The SS8 string is DSSP's per-residue secondary-structure call. α-helix (H) means an i→i+4 H-bond ladder; β-strand (E) means the residue participates i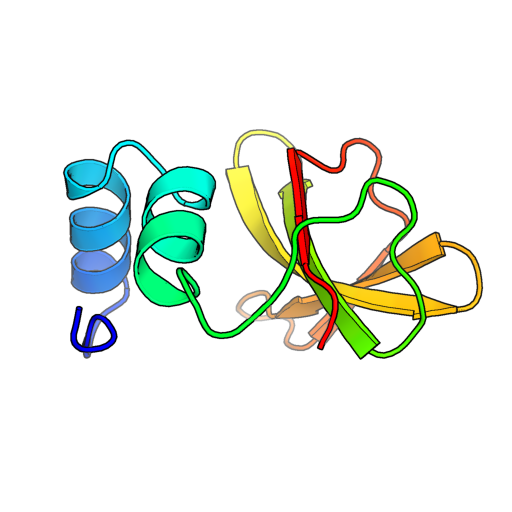n a β-sheet; 3₁₀ (G) and π (I) are tighter and wider helices; T/S are turns/bends; '-' is loop.

Nearest PDB structures. Structural nearest neighbors (via Foldseek easy-search vs the PDB). Reported per hit: target PDB id, E-value, and alignment TM-score. A TM-score above ~0.5 is the conventional threshold for 'same fold'.